Protein AF-A0A2S8WB07-F1 (afdb_monomer)

Sequence (113 aa):
MSRTAFGQELARRLYSTEHALDQALSEAAQLVASMTTGRVDNRISAVVGQDALENILAAMSTVGAARAAVVAAHHQMKADADRMRIDWRLAGPEAKPEDDRPIRTIARLSAVA

Secondary structure (DSSP, 8-state):
--HHHHHHHHHHHHHHHHHHHHHHHHHHHHHHHHHHHHHHHTT--TTTTHHHHHHHHHHHHHHHHHHHHHHHHHHHHHHHHHHTT------SS---TTTTS------------

Structure (mmCIF, N/CA/C/O backbone):
data_AF-A0A2S8WB07-F1
#
_entry.id   AF-A0A2S8WB07-F1
#
loop_
_atom_site.group_PDB
_atom_site.id
_atom_site.type_symbol
_atom_site.label_atom_id
_atom_site.label_alt_id
_atom_site.label_comp_id
_atom_site.label_asym_id
_atom_site.label_entity_id
_atom_site.label_seq_id
_atom_site.pdbx_PDB_ins_code
_atom_site.Cartn_x
_atom_site.Cartn_y
_atom_site.Cartn_z
_atom_site.occupancy
_atom_site.B_iso_or_equiv
_atom_site.auth_seq_id
_atom_site.auth_comp_id
_atom_site.auth_asym_id
_atom_site.auth_atom_id
_atom_site.pdbx_PDB_model_num
ATOM 1 N N . MET A 1 1 ? 3.816 -10.174 -31.469 1.00 77.31 1 MET A N 1
ATOM 2 C CA . MET A 1 1 ? 3.973 -9.004 -30.573 1.00 77.31 1 MET A CA 1
ATOM 3 C C . MET A 1 1 ? 5.384 -8.453 -30.741 1.00 77.31 1 MET A C 1
ATOM 5 O O . MET A 1 1 ? 6.315 -9.248 -30.738 1.00 77.31 1 MET A O 1
ATOM 9 N N . SER A 1 2 ? 5.551 -7.144 -30.962 1.00 92.31 2 SER A N 1
ATOM 10 C CA . SER A 1 2 ? 6.877 -6.512 -31.090 1.00 92.31 2 SER A CA 1
ATOM 11 C C . SER A 1 2 ? 7.493 -6.222 -29.715 1.00 92.31 2 SER A C 1
ATOM 13 O O . SER A 1 2 ? 6.778 -6.185 -28.715 1.00 92.31 2 SER A O 1
ATOM 15 N N . ARG A 1 3 ? 8.812 -5.979 -29.656 1.00 90.44 3 ARG A N 1
ATOM 16 C CA . ARG A 1 3 ? 9.503 -5.575 -28.411 1.00 90.44 3 ARG A CA 1
ATOM 17 C C . ARG A 1 3 ? 8.887 -4.308 -27.810 1.00 90.44 3 ARG A C 1
ATOM 19 O O . ARG A 1 3 ? 8.650 -4.259 -26.612 1.00 90.44 3 ARG A O 1
ATOM 26 N N . THR A 1 4 ? 8.568 -3.332 -28.658 1.00 87.69 4 THR A N 1
ATOM 27 C CA . THR A 1 4 ? 7.850 -2.106 -28.284 1.00 87.69 4 THR A CA 1
ATOM 28 C C . THR A 1 4 ? 6.465 -2.398 -27.713 1.00 87.69 4 THR A C 1
ATOM 30 O O . THR A 1 4 ? 6.147 -1.920 -26.632 1.00 87.69 4 THR A O 1
ATOM 33 N N . ALA A 1 5 ? 5.664 -3.234 -28.382 1.00 88.94 5 ALA A N 1
ATOM 34 C CA . ALA A 1 5 ? 4.333 -3.589 -27.887 1.00 88.94 5 ALA A CA 1
ATOM 35 C C . ALA A 1 5 ? 4.397 -4.319 -26.533 1.00 88.94 5 ALA A C 1
ATOM 37 O O . ALA A 1 5 ? 3.560 -4.091 -25.666 1.00 88.94 5 ALA A O 1
ATOM 38 N N . PHE A 1 6 ? 5.415 -5.161 -26.330 1.00 89.69 6 PHE A N 1
ATOM 39 C CA . PHE A 1 6 ? 5.660 -5.817 -25.047 1.00 89.69 6 PHE A CA 1
ATOM 40 C C . PHE A 1 6 ? 6.032 -4.815 -23.942 1.00 89.69 6 PHE A C 1
ATOM 42 O O . PHE A 1 6 ? 5.471 -4.883 -22.851 1.00 89.69 6 PHE A O 1
ATOM 49 N N . GLY A 1 7 ? 6.927 -3.861 -24.226 1.00 90.12 7 GLY A N 1
ATOM 50 C CA . GLY A 1 7 ? 7.310 -2.810 -23.276 1.00 90.12 7 GLY A CA 1
ATOM 51 C C . GLY A 1 7 ? 6.134 -1.928 -22.852 1.00 90.12 7 GLY A C 1
ATOM 52 O O . GLY A 1 7 ? 5.936 -1.698 -21.663 1.00 90.12 7 GLY A O 1
ATOM 53 N N . GLN A 1 8 ? 5.303 -1.508 -23.808 1.00 89.12 8 GLN A N 1
ATOM 54 C CA . GLN A 1 8 ? 4.105 -0.705 -23.542 1.00 89.12 8 GLN A CA 1
ATOM 55 C C . GLN A 1 8 ? 3.068 -1.466 -22.698 1.00 89.12 8 GLN A C 1
ATOM 57 O O . GLN A 1 8 ? 2.509 -0.906 -21.755 1.00 89.12 8 GLN A O 1
ATOM 62 N N . GLU A 1 9 ? 2.837 -2.753 -22.980 1.00 90.94 9 GLU A N 1
ATOM 63 C CA . GLU A 1 9 ? 1.927 -3.576 -22.173 1.00 90.94 9 GLU A CA 1
ATOM 64 C C . GLU A 1 9 ? 2.448 -3.774 -20.742 1.00 90.94 9 GLU A C 1
ATOM 66 O O . GLU A 1 9 ? 1.670 -3.702 -19.788 1.00 90.94 9 GLU A O 1
ATOM 71 N N . LEU A 1 10 ? 3.758 -3.973 -20.562 1.00 91.75 10 LEU A N 1
ATOM 72 C CA . LEU A 1 10 ? 4.362 -4.039 -19.230 1.00 91.75 10 LEU A CA 1
ATOM 73 C C . LEU A 1 10 ? 4.224 -2.717 -18.468 1.00 91.75 10 LEU A C 1
ATOM 75 O O . LEU A 1 10 ? 3.825 -2.742 -17.305 1.00 91.75 10 LEU A O 1
ATOM 79 N N . ALA A 1 11 ? 4.491 -1.579 -19.114 1.00 90.44 11 ALA A N 1
ATOM 80 C CA . ALA A 1 11 ? 4.327 -0.260 -18.504 1.00 90.44 11 ALA A CA 1
ATOM 81 C C . ALA A 1 11 ? 2.876 -0.025 -18.046 1.00 90.44 11 ALA A C 1
ATOM 83 O O . ALA A 1 11 ? 2.634 0.415 -16.921 1.00 90.44 11 ALA A O 1
ATOM 84 N N . ARG A 1 12 ? 1.897 -0.403 -18.879 1.00 90.81 12 ARG A N 1
ATOM 85 C CA . ARG A 1 12 ? 0.467 -0.324 -18.547 1.00 90.81 12 ARG A CA 1
ATOM 86 C C . ARG A 1 12 ? 0.105 -1.210 -17.353 1.00 90.81 12 ARG A C 1
ATOM 88 O O . ARG A 1 12 ? -0.624 -0.776 -16.462 1.00 90.81 12 ARG A O 1
ATOM 95 N N . ARG A 1 13 ? 0.602 -2.450 -17.322 1.00 93.69 13 ARG A N 1
ATOM 96 C CA . ARG A 1 13 ? 0.380 -3.376 -16.199 1.00 93.69 13 ARG A CA 1
ATOM 97 C C . ARG A 1 13 ? 0.972 -2.847 -14.905 1.00 93.69 13 ARG A C 1
ATOM 99 O O . ARG A 1 13 ? 0.326 -2.945 -13.870 1.00 93.69 13 ARG A O 1
ATOM 106 N N . LEU A 1 14 ? 2.167 -2.276 -14.967 1.00 93.00 14 LEU A N 1
ATOM 107 C CA . LEU A 1 14 ? 2.830 -1.745 -13.791 1.00 93.00 14 LEU A CA 1
ATOM 108 C C . LEU A 1 14 ? 2.067 -0.563 -13.194 1.00 93.00 14 LEU A C 1
ATOM 110 O O . LEU A 1 14 ? 1.789 -0.566 -12.000 1.00 93.00 14 LEU A O 1
ATOM 114 N N . TYR A 1 15 ? 1.633 0.372 -14.037 1.00 90.00 15 TYR A N 1
ATOM 115 C CA . TYR A 1 15 ? 0.774 1.475 -13.613 1.00 90.00 15 TYR A CA 1
ATOM 116 C C . TYR A 1 15 ? -0.548 0.989 -13.011 1.00 90.00 15 TYR A C 1
ATOM 118 O O . TYR A 1 15 ? -0.973 1.474 -11.969 1.00 90.00 15 TYR A O 1
ATOM 126 N N . SER A 1 16 ? -1.184 -0.014 -13.625 1.00 93.94 16 SER A N 1
ATOM 127 C CA . SER A 1 16 ? -2.402 -0.615 -13.070 1.00 93.94 16 SER A CA 1
ATOM 128 C C . SER A 1 16 ? -2.166 -1.227 -11.686 1.00 93.94 16 SER A C 1
ATOM 130 O O . SER A 1 16 ? -3.055 -1.156 -10.842 1.00 93.94 16 SER A O 1
ATOM 132 N N . THR A 1 17 ? -0.995 -1.823 -11.448 1.00 96.56 17 THR A N 1
ATOM 133 C CA . THR A 1 17 ? -0.615 -2.365 -10.137 1.00 96.56 17 THR A CA 1
ATOM 134 C C . THR A 1 17 ? -0.384 -1.251 -9.117 1.00 96.56 17 THR A C 1
ATOM 136 O O . THR A 1 17 ? -0.902 -1.341 -8.008 1.00 96.56 17 THR A O 1
ATOM 139 N N . GLU A 1 18 ? 0.347 -0.190 -9.482 1.00 95.25 18 GLU A N 1
ATOM 140 C CA . GLU A 1 18 ? 0.538 0.999 -8.633 1.00 95.25 18 GLU A CA 1
ATOM 141 C C . GLU A 1 18 ? -0.817 1.598 -8.227 1.00 95.25 18 GLU A C 1
ATOM 143 O O . GLU A 1 18 ? -1.075 1.811 -7.042 1.00 95.25 18 GLU A O 1
ATOM 148 N N . HIS A 1 19 ? -1.714 1.774 -9.201 1.00 95.56 19 HIS A N 1
ATOM 149 C CA . HIS A 1 19 ? -3.051 2.313 -8.981 1.00 95.56 19 HIS A CA 1
ATOM 150 C C . HIS A 1 19 ? -3.903 1.429 -8.061 1.00 95.56 19 HIS A C 1
ATOM 152 O O . HIS A 1 19 ? -4.556 1.940 -7.155 1.00 95.56 19 HIS A O 1
ATOM 158 N N . ALA A 1 20 ? -3.872 0.106 -8.243 1.00 97.88 20 ALA A N 1
ATOM 159 C CA . ALA A 1 20 ? -4.615 -0.819 -7.389 1.00 97.88 20 ALA A CA 1
ATOM 160 C C . ALA A 1 20 ? -4.136 -0.778 -5.925 1.00 97.88 20 ALA A C 1
ATOM 162 O O . ALA A 1 20 ? -4.946 -0.882 -5.004 1.00 97.88 20 ALA A O 1
ATOM 163 N N . LEU A 1 21 ? -2.831 -0.592 -5.695 1.00 98.19 21 LEU A N 1
ATOM 164 C CA . LEU A 1 21 ? -2.277 -0.435 -4.347 1.00 98.19 21 LEU A CA 1
ATOM 165 C C . LEU A 1 21 ? -2.695 0.898 -3.711 1.00 98.19 21 LEU A C 1
ATOM 167 O O . LEU A 1 21 ? -3.020 0.927 -2.524 1.00 98.19 21 LEU A O 1
ATOM 171 N N . ASP A 1 22 ? -2.749 1.978 -4.495 1.00 97.75 22 ASP A N 1
ATOM 172 C CA . ASP A 1 22 ? -3.268 3.275 -4.038 1.00 97.75 22 ASP A CA 1
ATOM 173 C C . ASP A 1 22 ? -4.758 3.213 -3.683 1.00 97.75 22 ASP A C 1
ATOM 175 O O . ASP A 1 22 ? -5.171 3.716 -2.635 1.00 97.75 22 ASP A O 1
ATOM 179 N N . GLN A 1 23 ? -5.562 2.531 -4.501 1.00 98.38 23 GLN A N 1
ATOM 180 C CA . GLN A 1 23 ? -6.971 2.277 -4.199 1.00 98.38 23 GLN A CA 1
ATOM 181 C C . GLN A 1 23 ? -7.130 1.465 -2.906 1.00 98.38 23 GLN A C 1
ATOM 183 O O . GLN A 1 23 ? -7.922 1.841 -2.046 1.00 98.38 23 GLN A O 1
ATOM 188 N N . ALA A 1 24 ? -6.336 0.407 -2.717 1.00 98.50 24 ALA A N 1
ATOM 189 C CA . ALA A 1 24 ? -6.374 -0.400 -1.497 1.00 98.50 24 ALA A CA 1
ATOM 190 C C . ALA A 1 24 ? -6.028 0.415 -0.236 1.00 98.50 24 ALA A C 1
ATOM 192 O O . ALA A 1 24 ? -6.685 0.261 0.795 1.00 98.50 24 ALA A O 1
ATOM 193 N N . LEU A 1 25 ? -5.034 1.310 -0.312 1.00 98.50 25 LEU A N 1
ATOM 194 C CA . LEU A 1 25 ? -4.706 2.227 0.786 1.00 98.50 25 LEU A CA 1
ATOM 195 C C . LEU A 1 25 ? -5.845 3.207 1.078 1.00 98.50 25 LEU A C 1
ATOM 197 O O . LEU A 1 25 ? -6.129 3.468 2.247 1.00 98.50 25 LEU A O 1
ATOM 201 N N . SER A 1 26 ? -6.497 3.733 0.037 1.00 98.69 26 SER A N 1
ATOM 202 C CA . SER A 1 26 ? -7.634 4.646 0.184 1.00 98.69 26 SER A CA 1
ATOM 203 C C . SER A 1 26 ? -8.799 3.982 0.922 1.00 98.69 26 SER A C 1
ATOM 205 O O . SER A 1 26 ? -9.275 4.519 1.922 1.00 98.69 26 SER A O 1
ATOM 207 N N . GLU A 1 27 ? -9.204 2.786 0.494 1.00 98.69 27 GLU A N 1
ATOM 208 C CA . GLU A 1 27 ? -10.295 2.030 1.122 1.00 98.69 27 GLU A CA 1
ATOM 209 C C . GLU A 1 27 ? -9.972 1.660 2.577 1.00 98.69 27 GLU A C 1
ATOM 211 O O . GLU A 1 27 ? -10.793 1.843 3.478 1.00 98.69 27 GLU A O 1
ATOM 216 N N . ALA A 1 28 ? -8.743 1.210 2.849 1.00 98.50 28 ALA A N 1
ATOM 217 C CA . ALA A 1 28 ? -8.319 0.894 4.211 1.00 98.50 28 ALA A CA 1
ATOM 218 C C . ALA A 1 28 ? -8.317 2.135 5.125 1.00 98.50 28 ALA A C 1
ATOM 220 O O . ALA A 1 28 ? -8.736 2.054 6.282 1.00 98.50 28 ALA A O 1
ATOM 221 N N . ALA A 1 29 ? -7.912 3.300 4.611 1.00 98.56 29 ALA A N 1
ATOM 222 C CA . ALA A 1 29 ? -7.973 4.555 5.356 1.00 98.56 29 ALA A CA 1
ATOM 223 C C . ALA A 1 29 ? -9.422 4.971 5.671 1.00 98.56 29 ALA A C 1
ATOM 225 O O . ALA A 1 29 ? -9.710 5.388 6.796 1.00 98.56 29 ALA A O 1
ATOM 226 N N . GLN A 1 30 ? -10.347 4.814 4.718 1.00 98.69 30 GLN A N 1
ATOM 227 C CA . GLN A 1 30 ? -11.775 5.082 4.929 1.00 98.69 30 GLN A CA 1
ATOM 228 C C . GLN A 1 30 ? -12.388 4.145 5.979 1.00 98.69 30 GLN A C 1
ATOM 230 O O . GLN A 1 30 ? -13.199 4.581 6.803 1.00 98.69 30 GLN A O 1
ATOM 235 N N . LEU A 1 31 ? -11.969 2.877 6.004 1.00 98.38 31 LEU A N 1
ATOM 236 C CA . LEU A 1 31 ? -12.374 1.920 7.031 1.00 98.38 31 LEU A CA 1
ATOM 237 C C . LEU A 1 31 ? -11.895 2.352 8.426 1.00 98.38 31 LEU A C 1
ATOM 239 O O . LEU A 1 31 ? -12.698 2.400 9.358 1.00 98.38 31 LEU A O 1
ATOM 243 N N . VAL A 1 32 ? -10.619 2.726 8.570 1.00 98.50 32 VAL A N 1
ATOM 244 C CA . VAL A 1 32 ? -10.055 3.227 9.839 1.00 98.50 32 VAL A CA 1
ATOM 245 C C . VAL A 1 32 ? -10.784 4.484 10.319 1.00 98.50 32 VAL A C 1
ATOM 247 O O . VAL A 1 32 ? -11.132 4.590 11.501 1.00 98.50 32 VAL A O 1
ATOM 250 N N . ALA A 1 33 ? -11.054 5.424 9.411 1.00 98.38 33 ALA A N 1
ATOM 251 C CA . ALA A 1 33 ? -11.818 6.627 9.724 1.00 98.38 33 ALA A CA 1
ATOM 252 C C . ALA A 1 33 ? -13.226 6.264 10.218 1.00 98.38 33 ALA A C 1
ATOM 254 O O . ALA A 1 33 ? -13.645 6.712 11.280 1.00 98.38 33 ALA A O 1
ATOM 255 N N . SER A 1 34 ? -13.919 5.365 9.516 1.00 98.06 34 SER A N 1
ATOM 256 C CA . SER A 1 34 ? -15.267 4.918 9.886 1.00 98.06 34 SER A CA 1
ATOM 257 C C . SER A 1 34 ? -15.300 4.230 11.257 1.00 98.06 34 SER A C 1
ATOM 259 O O . SER A 1 34 ? -16.192 4.501 12.060 1.00 98.06 34 SER A O 1
ATOM 261 N N . MET A 1 35 ? -14.307 3.388 11.573 1.00 97.69 35 MET A N 1
ATOM 262 C CA . MET A 1 35 ? -14.182 2.751 12.892 1.00 97.69 35 MET A CA 1
ATOM 263 C C . MET A 1 35 ? -13.976 3.774 14.012 1.00 97.69 35 MET A C 1
ATOM 265 O O . MET A 1 35 ? -14.586 3.668 15.075 1.00 97.69 35 MET A O 1
ATOM 269 N N . THR A 1 36 ? -13.0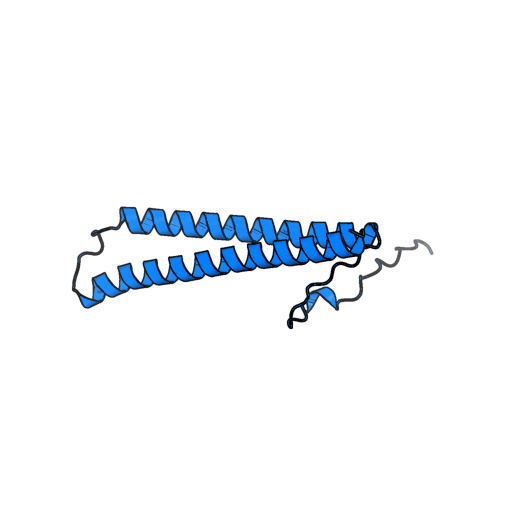98 4.754 13.799 1.00 97.50 36 THR A N 1
ATOM 270 C CA . THR A 1 36 ? -12.711 5.719 14.840 1.00 97.50 36 THR A CA 1
ATOM 271 C C . THR A 1 36 ? -13.764 6.808 15.036 1.00 97.50 36 THR A C 1
ATOM 273 O O . THR A 1 36 ? -14.162 7.059 16.173 1.00 97.50 36 THR A O 1
ATOM 276 N N . THR A 1 37 ? -14.299 7.37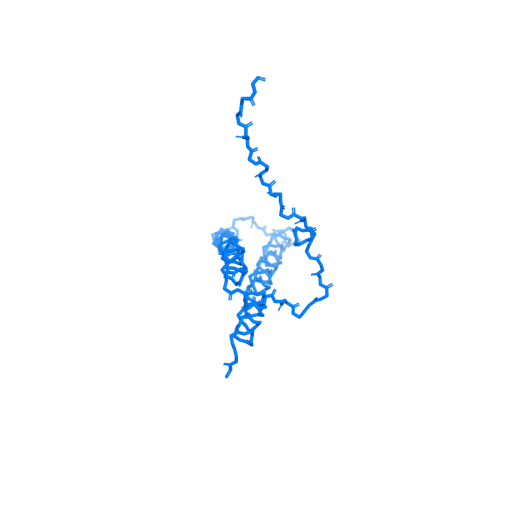9 13.956 1.00 97.88 37 THR A N 1
ATOM 277 C CA . THR A 1 37 ? -15.419 8.330 14.002 1.00 97.88 37 THR A CA 1
ATOM 278 C C . THR A 1 37 ? -16.685 7.668 14.539 1.00 97.88 37 THR A C 1
ATOM 280 O O . THR A 1 37 ? -17.319 8.212 15.439 1.00 97.88 37 THR A O 1
ATOM 283 N N . GLY A 1 38 ? -16.997 6.440 14.109 1.00 97.69 38 GLY A N 1
ATOM 284 C CA . GLY A 1 38 ? -18.146 5.693 14.624 1.00 97.69 38 GLY A CA 1
ATOM 285 C C . GLY A 1 38 ? -18.100 5.484 16.141 1.00 97.69 38 GLY A C 1
ATOM 286 O O . GLY A 1 38 ? -19.145 5.540 16.794 1.00 97.69 38 GLY A O 1
ATOM 287 N N . ARG A 1 39 ? -16.905 5.313 16.731 1.00 97.44 39 ARG A N 1
ATOM 288 C CA . ARG A 1 39 ? -16.747 5.249 18.194 1.00 97.44 39 ARG A CA 1
ATOM 289 C C . ARG A 1 39 ? -17.103 6.570 18.868 1.00 97.44 39 ARG A C 1
ATOM 291 O O . ARG A 1 39 ? -17.842 6.559 19.852 1.00 97.44 39 ARG A O 1
ATOM 298 N N . VAL A 1 40 ? -16.590 7.682 18.342 1.00 97.81 40 VAL A N 1
ATOM 299 C CA . VAL A 1 40 ? -16.846 9.030 18.873 1.00 97.81 40 VAL A CA 1
ATOM 300 C C . VAL A 1 40 ? -18.339 9.347 18.815 1.00 97.81 40 VAL A C 1
ATOM 302 O O . VAL A 1 40 ? -18.938 9.661 19.844 1.00 97.81 40 VAL A O 1
ATOM 305 N N . ASP A 1 41 ? -18.947 9.178 17.643 1.00 98.31 41 ASP A N 1
ATOM 306 C CA . ASP A 1 41 ? -20.337 9.563 17.387 1.00 98.31 41 ASP A CA 1
ATOM 307 C C . ASP A 1 41 ? -21.329 8.765 18.240 1.00 98.31 41 ASP A C 1
ATOM 309 O O . ASP A 1 41 ? -22.336 9.300 18.706 1.00 98.31 41 ASP A O 1
ATOM 313 N N . ASN A 1 42 ? -21.021 7.494 18.507 1.00 98.12 42 ASN A N 1
ATOM 314 C CA . ASN A 1 42 ? -21.898 6.591 19.253 1.00 98.12 42 ASN A CA 1
ATOM 315 C C . ASN A 1 42 ? -21.483 6.404 20.720 1.00 98.12 42 ASN A C 1
ATOM 317 O O . ASN A 1 42 ? -22.055 5.561 21.410 1.00 98.12 42 ASN A O 1
ATOM 321 N N . ARG A 1 43 ? -20.498 7.170 21.215 1.00 97.75 43 ARG A N 1
ATOM 322 C CA . ARG A 1 43 ? -19.957 7.051 22.586 1.00 97.75 43 ARG A CA 1
ATOM 323 C C . ARG A 1 43 ? -19.523 5.618 22.934 1.00 97.75 43 ARG A C 1
ATOM 325 O O . ARG A 1 43 ? -19.695 5.160 24.065 1.00 97.75 43 ARG A O 1
ATOM 332 N N . ILE A 1 44 ? -18.966 4.903 21.958 1.00 97.75 44 ILE A N 1
ATOM 333 C CA . ILE A 1 44 ? -18.449 3.542 22.133 1.00 97.75 44 ILE A CA 1
ATOM 334 C C . ILE A 1 44 ? -17.023 3.626 22.687 1.00 97.75 44 ILE A C 1
ATOM 336 O O . ILE A 1 44 ? -16.225 4.465 22.271 1.00 97.75 44 ILE A O 1
ATOM 340 N N . SER A 1 45 ? -16.691 2.731 23.622 1.00 96.69 45 SER A N 1
ATOM 341 C CA . SER A 1 45 ? -15.342 2.631 24.189 1.00 96.69 45 SER A CA 1
ATOM 342 C C . SER A 1 45 ? -14.276 2.427 23.105 1.00 96.69 45 SER A C 1
ATOM 344 O O . SER A 1 45 ? -14.449 1.628 22.184 1.00 96.69 45 SER A O 1
ATOM 346 N N . ALA A 1 46 ? -13.128 3.091 23.268 1.00 93.88 46 ALA A N 1
ATOM 347 C CA . ALA A 1 46 ? -11.985 2.975 22.363 1.00 93.88 46 ALA A CA 1
ATOM 348 C C . ALA A 1 46 ? -11.410 1.549 22.272 1.00 93.88 46 ALA A C 1
ATOM 350 O O . ALA A 1 46 ? -10.794 1.205 21.270 1.00 93.88 46 ALA A O 1
ATOM 351 N N . VAL A 1 47 ? -11.641 0.709 23.284 1.00 95.88 47 VAL A N 1
ATOM 352 C CA . VAL A 1 47 ? -11.161 -0.683 23.308 1.00 95.88 47 VAL A CA 1
ATOM 353 C C . VAL A 1 47 ? -11.959 -1.577 22.345 1.00 95.88 47 VAL A C 1
ATOM 355 O O . VAL A 1 47 ? -11.467 -2.610 21.895 1.00 95.88 47 VAL A O 1
ATOM 358 N N . VAL A 1 48 ? -13.187 -1.189 21.977 1.00 95.69 48 VAL A N 1
ATOM 359 C CA . VAL A 1 48 ? -14.052 -2.007 21.112 1.00 95.69 48 VAL A CA 1
ATOM 360 C C . VAL A 1 48 ? -13.467 -2.099 19.704 1.00 95.69 48 VAL A C 1
ATOM 362 O O . VAL A 1 48 ? -13.451 -1.121 18.957 1.00 95.69 48 VAL A O 1
ATOM 365 N N . GLY A 1 49 ? -13.010 -3.295 19.324 1.00 96.00 49 GLY A N 1
ATOM 366 C CA . GLY A 1 49 ? -12.387 -3.556 18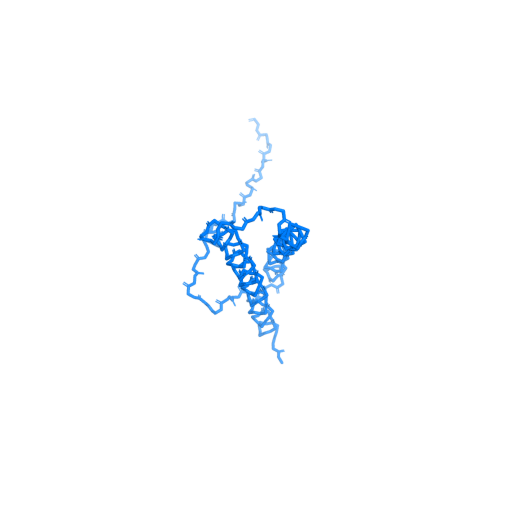.024 1.00 96.00 49 GLY A CA 1
ATOM 367 C C . GLY A 1 49 ? -10.960 -3.017 17.900 1.00 96.00 49 GLY A C 1
ATOM 368 O O . GLY A 1 49 ? -10.509 -2.782 16.782 1.00 96.00 49 GLY A O 1
ATOM 369 N N . GLN A 1 50 ? -10.268 -2.765 19.018 1.00 97.62 50 GLN A N 1
ATOM 370 C CA . GLN A 1 50 ? -8.889 -2.270 19.013 1.00 97.62 50 GLN A CA 1
ATOM 371 C C . GLN A 1 50 ? -7.935 -3.224 18.277 1.00 97.62 50 GLN A C 1
ATOM 373 O O . GLN A 1 50 ? -7.253 -2.787 17.357 1.00 97.62 50 GLN A O 1
ATOM 378 N N . ASP A 1 51 ? -7.983 -4.525 18.565 1.00 98.25 51 ASP A N 1
ATOM 379 C CA . ASP A 1 51 ? -7.137 -5.517 17.884 1.00 98.25 51 ASP A CA 1
ATOM 380 C C . ASP A 1 51 ? -7.411 -5.574 16.370 1.00 98.25 51 ASP A C 1
ATOM 382 O O . ASP A 1 51 ? -6.508 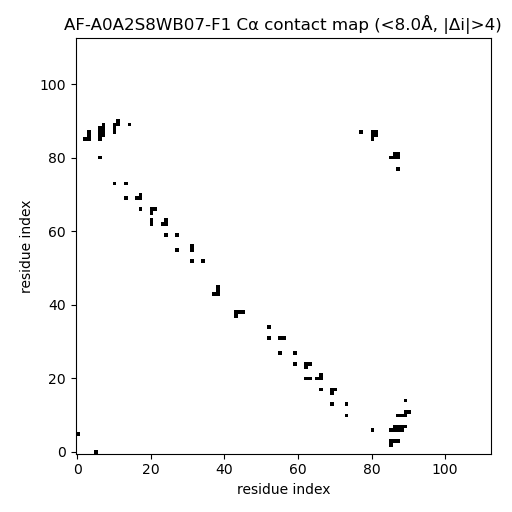-5.752 15.555 1.00 98.25 51 ASP A O 1
ATOM 386 N N . ALA A 1 52 ? -8.671 -5.395 15.956 1.00 98.00 52 ALA A N 1
ATOM 387 C CA . ALA A 1 52 ? -9.026 -5.328 14.539 1.00 98.00 52 ALA A CA 1
ATOM 388 C C . ALA A 1 52 ? -8.443 -4.068 13.877 1.00 98.00 52 ALA A C 1
ATOM 390 O O . ALA A 1 52 ? -7.882 -4.155 12.786 1.00 98.00 52 ALA A O 1
ATOM 391 N N . LEU A 1 53 ? -8.527 -2.916 14.554 1.00 98.25 53 LEU A N 1
ATOM 392 C CA . LEU A 1 53 ? -7.923 -1.664 14.098 1.00 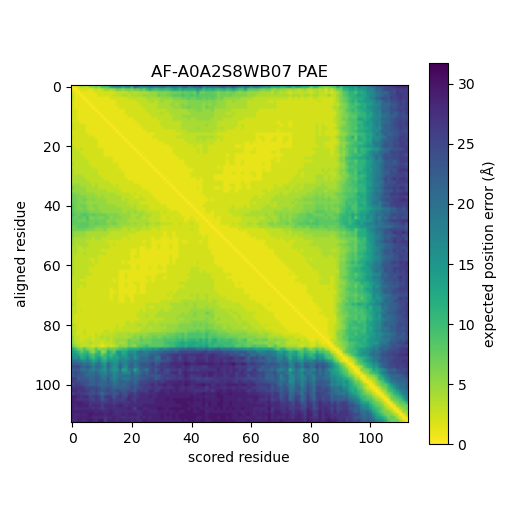98.25 53 LEU A CA 1
ATOM 393 C C . LEU A 1 53 ? -6.400 -1.805 13.945 1.00 98.25 53 LEU A C 1
ATOM 395 O O . LEU A 1 53 ? -5.851 -1.387 12.928 1.00 98.25 53 LEU A O 1
ATOM 399 N N . GLU A 1 54 ? -5.725 -2.436 14.906 1.00 98.44 54 GLU A N 1
ATOM 400 C CA . GLU A 1 54 ? -4.281 -2.700 14.845 1.00 98.44 54 GLU A CA 1
ATOM 401 C C . GLU A 1 54 ? -3.905 -3.578 13.646 1.00 98.44 54 GLU A C 1
ATOM 403 O O . GLU A 1 54 ? -2.98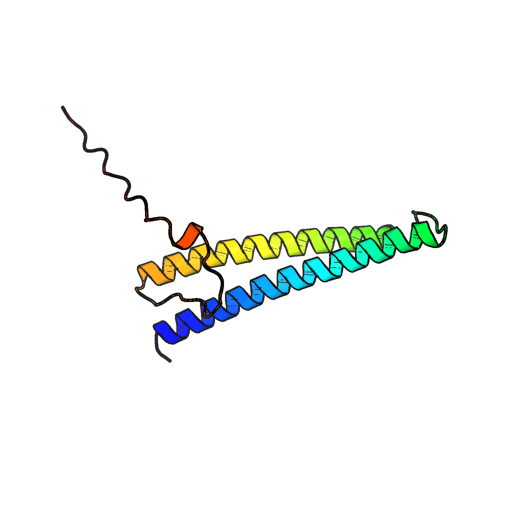0 -3.243 12.903 1.00 98.44 54 GLU A O 1
ATOM 408 N N . ASN A 1 55 ? -4.665 -4.647 13.390 1.00 98.62 55 ASN A N 1
ATOM 409 C CA . ASN A 1 55 ? -4.452 -5.505 12.223 1.00 98.62 55 ASN A CA 1
ATOM 410 C C . ASN A 1 55 ? -4.647 -4.752 10.896 1.00 98.62 55 ASN A C 1
ATOM 412 O O . ASN A 1 55 ? -3.875 -4.951 9.957 1.00 98.62 55 ASN A O 1
ATOM 416 N N . ILE A 1 56 ? -5.639 -3.859 10.810 1.00 98.44 56 ILE A N 1
ATOM 417 C CA . ILE A 1 56 ? -5.871 -3.036 9.613 1.00 98.44 56 ILE A CA 1
ATOM 418 C C . ILE A 1 56 ? -4.705 -2.065 9.393 1.00 98.44 56 ILE A C 1
ATOM 420 O O . ILE A 1 56 ? -4.198 -1.961 8.277 1.00 98.44 56 ILE A O 1
ATOM 424 N N . LEU A 1 57 ? -4.228 -1.397 10.445 1.00 98.56 57 LEU A N 1
ATOM 425 C CA . LEU A 1 57 ? -3.083 -0.486 10.357 1.00 98.56 57 LEU A CA 1
ATOM 426 C C . LEU A 1 57 ? -1.795 -1.222 9.943 1.00 98.56 57 LEU A C 1
ATOM 428 O O . LEU A 1 57 ? -1.037 -0.725 9.106 1.00 98.56 57 LEU A O 1
ATOM 432 N N . ALA A 1 58 ? -1.569 -2.432 10.460 1.00 98.69 58 ALA A N 1
ATOM 433 C CA . ALA A 1 58 ? -0.455 -3.284 10.043 1.00 98.69 58 ALA A CA 1
ATOM 434 C C . ALA A 1 58 ? -0.572 -3.713 8.565 1.00 98.69 58 ALA A C 1
ATOM 436 O O . ALA A 1 58 ? 0.418 -3.698 7.822 1.00 98.69 58 ALA A O 1
ATOM 437 N N . ALA A 1 59 ? -1.784 -4.031 8.100 1.00 98.62 59 ALA A N 1
ATOM 438 C CA . ALA A 1 59 ? -2.040 -4.326 6.693 1.00 98.62 59 ALA A CA 1
ATOM 439 C C . ALA A 1 59 ? -1.759 -3.104 5.801 1.00 98.62 59 ALA A C 1
ATOM 441 O O . ALA A 1 59 ? -1.066 -3.237 4.793 1.00 98.62 59 ALA A O 1
ATOM 442 N N . MET A 1 60 ? -2.197 -1.902 6.196 1.00 98.56 60 MET A N 1
ATOM 443 C CA . MET A 1 60 ? -1.899 -0.655 5.475 1.00 98.56 60 MET A CA 1
ATOM 444 C C . MET A 1 60 ? -0.393 -0.409 5.346 1.00 98.56 60 MET A C 1
ATOM 446 O O . MET A 1 60 ? 0.080 -0.058 4.266 1.00 98.56 60 MET A O 1
ATOM 450 N N . SER A 1 61 ? 0.375 -0.639 6.416 1.00 98.62 61 SER A N 1
ATOM 451 C CA . SER A 1 61 ? 1.840 -0.543 6.374 1.00 98.62 61 SER A CA 1
ATOM 452 C C . SER A 1 61 ? 2.442 -1.498 5.336 1.00 98.62 61 SER A C 1
ATOM 454 O O . SER A 1 61 ? 3.281 -1.097 4.527 1.00 98.62 61 SER A O 1
ATOM 456 N N . THR A 1 62 ? 1.944 -2.736 5.292 1.00 98.62 62 THR A N 1
ATOM 457 C CA . THR A 1 62 ? 2.372 -3.749 4.318 1.00 98.62 62 THR A CA 1
ATOM 458 C C . THR A 1 62 ? 2.051 -3.334 2.879 1.00 98.62 62 THR A C 1
ATOM 460 O O . THR A 1 62 ? 2.913 -3.431 2.005 1.00 98.62 62 THR A O 1
ATOM 463 N N . VAL A 1 63 ? 0.845 -2.818 2.620 1.00 98.44 63 VAL A N 1
ATOM 464 C CA . VAL A 1 63 ? 0.454 -2.315 1.290 1.00 98.44 63 VAL A CA 1
ATOM 465 C C . VAL A 1 63 ? 1.313 -1.112 0.887 1.00 98.44 63 VAL A C 1
ATOM 467 O O . VAL A 1 63 ? 1.775 -1.042 -0.251 1.00 98.44 63 VAL A O 1
ATOM 470 N N . GLY A 1 64 ? 1.603 -0.202 1.822 1.00 98.25 64 GLY A N 1
ATOM 471 C CA . GLY A 1 64 ? 2.505 0.929 1.594 1.00 98.25 64 GLY A CA 1
ATOM 472 C C . GLY A 1 64 ? 3.918 0.488 1.196 1.00 98.25 64 GLY A C 1
ATOM 473 O O . GLY A 1 64 ? 4.486 1.014 0.237 1.00 98.25 64 GLY A O 1
ATOM 474 N N . ALA A 1 65 ? 4.464 -0.527 1.871 1.00 98.56 65 ALA A N 1
ATOM 475 C CA . ALA A 1 65 ? 5.753 -1.117 1.515 1.00 98.56 65 ALA A CA 1
ATOM 476 C C . ALA A 1 65 ? 5.717 -1.806 0.139 1.00 98.56 65 ALA A C 1
ATOM 478 O O . ALA A 1 65 ? 6.632 -1.621 -0.667 1.00 98.56 65 ALA A O 1
ATOM 479 N N . ALA A 1 66 ? 4.645 -2.546 -0.166 1.00 98.31 66 ALA A N 1
ATOM 480 C CA . ALA A 1 66 ? 4.453 -3.171 -1.473 1.00 98.31 66 ALA A CA 1
ATOM 481 C C . ALA A 1 66 ? 4.419 -2.124 -2.597 1.00 98.31 66 ALA A C 1
ATOM 483 O O . ALA A 1 66 ? 5.097 -2.284 -3.611 1.00 98.31 66 ALA A O 1
ATOM 484 N N . ARG A 1 67 ? 3.710 -1.009 -2.394 1.00 97.25 67 ARG A N 1
ATOM 485 C CA . ARG A 1 67 ? 3.677 0.112 -3.340 1.00 97.25 67 ARG A CA 1
ATOM 486 C C . ARG A 1 67 ? 5.066 0.694 -3.580 1.00 97.25 67 ARG A C 1
ATOM 488 O O . ARG A 1 67 ? 5.453 0.872 -4.732 1.00 97.25 67 ARG A O 1
ATOM 495 N N . ALA A 1 68 ? 5.830 0.954 -2.519 1.00 97.38 68 ALA A N 1
ATOM 496 C CA . ALA A 1 68 ? 7.195 1.464 -2.646 1.00 97.38 68 ALA A CA 1
ATOM 497 C C . ALA A 1 68 ? 8.093 0.511 -3.458 1.00 97.38 68 ALA A C 1
ATOM 499 O O . ALA A 1 68 ? 8.853 0.959 -4.317 1.00 97.38 68 ALA A O 1
ATOM 500 N N . ALA A 1 69 ? 7.965 -0.802 -3.241 1.00 98.12 69 ALA A N 1
ATOM 501 C CA . ALA A 1 69 ? 8.695 -1.811 -4.004 1.00 98.12 69 ALA A CA 1
ATOM 502 C C . ALA A 1 69 ? 8.290 -1.839 -5.491 1.00 98.12 69 ALA A C 1
ATOM 504 O O . ALA A 1 69 ? 9.157 -1.931 -6.360 1.00 98.12 69 ALA A O 1
ATOM 505 N N . VAL A 1 70 ? 6.995 -1.710 -5.802 1.00 96.50 70 VAL A N 1
ATOM 506 C CA . VAL A 1 70 ? 6.493 -1.652 -7.188 1.00 96.50 70 VAL A CA 1
ATOM 507 C C . VAL A 1 70 ? 6.993 -0.397 -7.912 1.00 96.50 70 VAL A C 1
ATOM 509 O O . VAL A 1 70 ? 7.463 -0.501 -9.044 1.00 96.50 70 VAL A O 1
ATOM 512 N N . VAL A 1 71 ? 6.991 0.765 -7.252 1.00 95.19 71 VAL A N 1
ATOM 513 C CA . VAL A 1 71 ? 7.549 2.008 -7.816 1.00 95.19 71 VAL A CA 1
ATOM 514 C C . VAL A 1 71 ? 9.056 1.874 -8.068 1.00 95.19 71 VAL A C 1
ATOM 516 O O . VAL A 1 71 ? 9.559 2.288 -9.111 1.00 95.19 71 VAL A O 1
ATOM 519 N N . ALA A 1 72 ? 9.803 1.237 -7.162 1.00 95.56 72 ALA A N 1
ATOM 520 C CA . ALA A 1 72 ? 11.219 0.955 -7.398 1.00 95.56 72 ALA A CA 1
ATOM 521 C C . ALA A 1 72 ? 11.428 0.047 -8.627 1.00 95.56 72 ALA A C 1
ATOM 523 O O . ALA A 1 72 ? 12.303 0.322 -9.453 1.00 95.56 72 ALA A O 1
ATOM 524 N N . ALA A 1 73 ? 10.592 -0.986 -8.790 1.00 94.19 73 ALA A N 1
ATOM 525 C CA . ALA A 1 73 ? 10.603 -1.844 -9.973 1.00 94.19 73 ALA A CA 1
ATOM 526 C C . ALA A 1 73 ? 10.277 -1.059 -11.256 1.00 94.19 73 ALA A C 1
ATOM 528 O O . ALA A 1 73 ? 10.902 -1.299 -12.287 1.00 94.19 73 ALA A O 1
ATOM 529 N N . HIS A 1 74 ? 9.389 -0.063 -11.197 1.00 92.94 74 HIS A N 1
ATOM 530 C CA . HIS A 1 74 ? 9.113 0.845 -12.317 1.00 92.94 74 HIS A CA 1
ATOM 531 C C . HIS A 1 74 ? 10.358 1.555 -12.809 1.00 92.94 74 HIS A C 1
ATOM 533 O O . HIS A 1 74 ? 10.682 1.478 -13.996 1.00 92.94 74 HIS A O 1
ATOM 539 N N . HIS A 1 75 ? 11.094 2.200 -11.911 1.00 91.25 75 HIS A N 1
ATOM 540 C CA . HIS A 1 75 ? 12.315 2.898 -12.295 1.00 91.25 75 HIS A CA 1
ATOM 541 C C . HIS A 1 75 ? 13.351 1.947 -12.914 1.00 91.25 75 HIS A C 1
ATOM 543 O O . HIS A 1 75 ? 13.996 2.304 -13.901 1.00 91.25 75 HIS A O 1
ATOM 549 N N . GLN A 1 76 ? 13.475 0.724 -12.386 1.00 94.06 76 GLN A N 1
ATOM 550 C CA . GLN A 1 76 ? 14.367 -0.300 -12.940 1.00 94.06 76 GLN A CA 1
ATOM 551 C C . GLN A 1 76 ? 13.933 -0.740 -14.345 1.00 94.06 76 GLN A C 1
ATOM 553 O O . GLN A 1 76 ? 14.748 -0.731 -15.265 1.00 94.06 76 GLN A O 1
ATOM 558 N N . MET A 1 77 ? 12.648 -1.049 -14.536 1.00 91.44 77 MET A N 1
ATOM 559 C CA . MET A 1 77 ? 12.106 -1.489 -15.825 1.00 91.44 77 MET A CA 1
ATOM 560 C C . MET A 1 77 ? 12.199 -0.403 -16.900 1.00 91.44 77 MET A C 1
ATOM 562 O O . MET A 1 77 ? 12.531 -0.710 -18.045 1.00 91.44 77 MET A O 1
ATOM 566 N N . LYS A 1 78 ? 11.971 0.867 -16.539 1.00 90.50 78 LYS A N 1
ATOM 567 C CA . LYS A 1 78 ? 12.190 2.007 -17.440 1.00 90.50 78 LYS A CA 1
ATOM 568 C C . LYS A 1 78 ? 13.656 2.078 -17.884 1.00 90.50 78 LYS A C 1
ATOM 5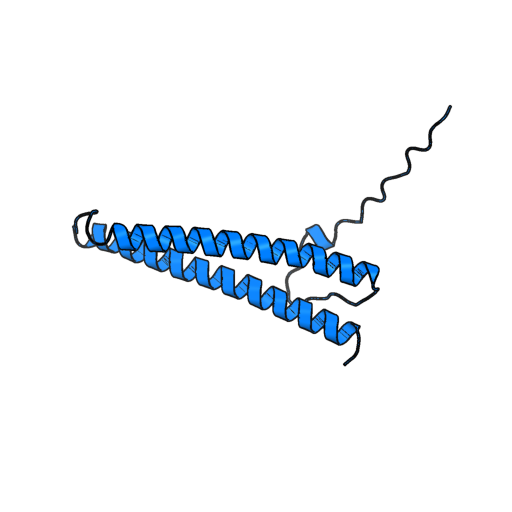70 O O . LYS A 1 78 ? 13.929 2.144 -19.079 1.00 90.50 78 LYS A O 1
ATOM 575 N N . ALA A 1 79 ? 14.597 1.978 -16.941 1.00 91.19 79 ALA A N 1
ATOM 576 C CA . ALA A 1 79 ? 16.026 1.991 -17.252 1.00 91.19 79 ALA A CA 1
ATOM 577 C C . ALA A 1 79 ? 16.450 0.808 -18.146 1.00 91.19 79 ALA A C 1
ATOM 579 O O . ALA A 1 79 ? 17.295 0.967 -19.029 1.00 91.19 79 ALA A O 1
ATOM 580 N N . ASP A 1 80 ? 15.869 -0.377 -17.947 1.00 92.81 80 ASP A N 1
ATOM 581 C CA . ASP A 1 80 ? 16.109 -1.538 -18.808 1.00 92.81 80 ASP A CA 1
ATOM 582 C C . ASP A 1 80 ? 15.543 -1.338 -20.216 1.00 92.81 80 ASP A C 1
ATOM 584 O O . ASP A 1 80 ? 16.224 -1.634 -21.202 1.00 92.81 80 ASP A O 1
ATOM 588 N N . ALA A 1 81 ? 14.338 -0.776 -20.333 1.00 90.06 81 ALA A N 1
ATOM 589 C CA . ALA A 1 81 ? 13.742 -0.446 -21.621 1.00 90.06 81 ALA A CA 1
ATOM 590 C C . ALA A 1 81 ? 14.610 0.552 -22.408 1.00 90.06 81 ALA A C 1
ATOM 592 O O . ALA A 1 81 ? 14.877 0.313 -23.589 1.00 90.06 81 ALA A O 1
ATOM 593 N N . ASP A 1 82 ? 15.150 1.580 -21.744 1.00 90.06 82 ASP A N 1
ATOM 594 C CA . ASP A 1 82 ? 16.072 2.550 -22.346 1.00 90.06 82 ASP A CA 1
ATOM 595 C C . ASP A 1 82 ? 17.349 1.872 -22.876 1.00 90.06 82 ASP A C 1
ATOM 597 O O . ASP A 1 82 ? 17.725 2.054 -24.039 1.00 90.06 82 ASP A O 1
ATOM 601 N N . ARG A 1 83 ? 17.990 1.012 -22.066 1.00 93.38 83 ARG A N 1
ATOM 602 C CA . ARG A 1 83 ? 19.178 0.228 -22.477 1.00 93.38 83 ARG A CA 1
ATOM 603 C C . ARG A 1 83 ? 18.888 -0.665 -23.681 1.00 93.38 83 ARG A C 1
ATOM 605 O O . ARG A 1 83 ? 19.744 -0.855 -24.544 1.00 93.38 83 ARG A O 1
ATOM 612 N N . MET A 1 84 ? 17.679 -1.216 -23.739 1.00 91.75 84 MET A N 1
ATOM 613 C CA . MET A 1 84 ? 17.230 -2.123 -24.792 1.00 91.75 84 MET A CA 1
ATOM 614 C C . MET A 1 84 ? 16.622 -1.405 -26.004 1.00 91.75 84 MET A C 1
ATOM 616 O O . MET A 1 84 ? 16.234 -2.095 -26.955 1.00 91.75 84 MET A O 1
ATOM 620 N N . ARG A 1 85 ? 16.541 -0.063 -25.979 1.00 90.19 85 ARG A N 1
ATOM 621 C CA . ARG A 1 85 ? 15.853 0.784 -26.971 1.00 90.19 85 ARG A CA 1
ATOM 622 C C . ARG A 1 85 ? 14.416 0.325 -27.240 1.00 90.19 85 ARG A C 1
ATOM 624 O O . ARG A 1 85 ? 13.978 0.240 -28.387 1.00 90.19 85 ARG A O 1
ATOM 631 N N . ILE A 1 86 ? 13.708 -0.036 -26.175 1.00 89.88 86 ILE A N 1
ATOM 632 C CA . ILE A 1 86 ? 12.293 -0.403 -26.190 1.00 89.88 86 ILE A CA 1
ATOM 633 C C . ILE A 1 86 ? 11.496 0.828 -25.774 1.00 89.88 86 ILE A C 1
ATOM 635 O O . ILE A 1 86 ? 11.813 1.451 -24.769 1.00 89.88 86 ILE A O 1
ATOM 639 N N . ASP A 1 87 ? 10.460 1.172 -26.538 1.00 83.75 87 ASP A N 1
ATOM 640 C CA . ASP A 1 87 ? 9.586 2.291 -26.181 1.00 83.75 87 ASP A CA 1
ATOM 641 C C . ASP A 1 87 ? 8.838 1.979 -24.873 1.00 83.75 87 ASP A C 1
ATOM 643 O O . ASP A 1 87 ? 8.006 1.068 -24.822 1.00 83.75 87 ASP A O 1
ATOM 647 N N . TRP A 1 88 ? 9.164 2.725 -23.818 1.00 83.31 88 TRP A N 1
ATOM 648 C CA . TRP A 1 88 ? 8.529 2.665 -22.504 1.00 83.31 88 TRP A CA 1
ATOM 649 C C . TRP A 1 88 ? 7.644 3.895 -22.332 1.00 83.31 88 TRP A C 1
ATOM 651 O O . TRP A 1 88 ? 8.063 4.925 -21.801 1.00 83.31 88 TRP A O 1
ATOM 661 N N . ARG A 1 89 ? 6.412 3.804 -22.838 1.00 74.69 89 ARG A N 1
ATOM 662 C CA . ARG A 1 89 ? 5.423 4.879 -22.742 1.00 74.69 89 ARG A CA 1
ATOM 663 C C . ARG A 1 89 ? 4.165 4.398 -22.055 1.00 74.69 89 ARG A C 1
ATOM 665 O O . ARG A 1 89 ? 3.566 3.396 -22.440 1.00 74.69 89 ARG A O 1
ATOM 672 N N . LEU A 1 90 ? 3.753 5.181 -21.071 1.00 65.00 90 LEU A N 1
ATOM 673 C CA . LEU A 1 90 ? 2.430 5.119 -20.486 1.00 65.00 90 LEU A CA 1
ATOM 674 C C . LEU A 1 90 ? 1.465 5.871 -21.406 1.00 65.00 90 LEU A C 1
ATOM 676 O O . LEU A 1 90 ? 1.660 7.050 -21.687 1.00 65.00 90 LEU A O 1
ATOM 680 N N . ALA A 1 91 ? 0.423 5.197 -21.883 1.00 54.62 91 ALA A N 1
ATOM 681 C CA . ALA A 1 91 ? -0.729 5.887 -22.446 1.00 54.62 91 ALA A CA 1
ATOM 682 C C . ALA A 1 91 ? -1.549 6.447 -21.270 1.00 54.62 91 ALA A C 1
ATOM 684 O O . ALA A 1 91 ? -2.400 5.751 -20.722 1.00 54.62 91 ALA A O 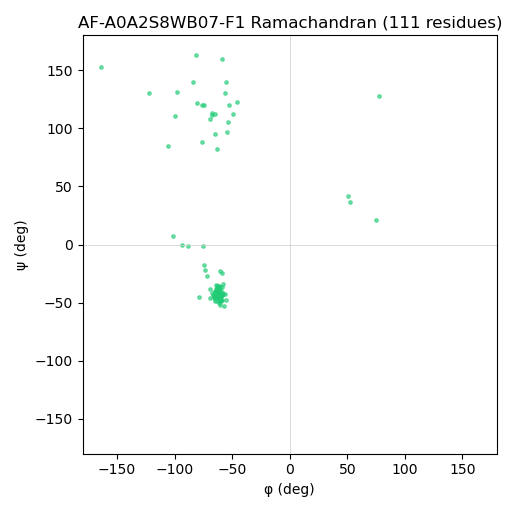1
ATOM 685 N N . GLY A 1 92 ? -1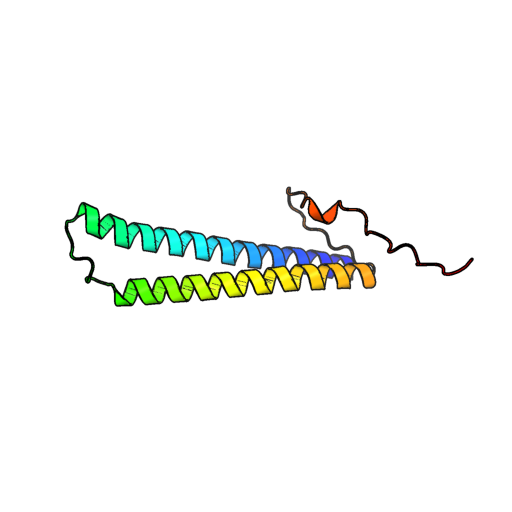.235 7.665 -20.824 1.00 52.75 92 GLY A N 1
ATOM 686 C CA . GLY A 1 92 ? -1.915 8.336 -19.714 1.00 52.75 92 GLY A CA 1
ATOM 687 C C . GLY A 1 92 ? -1.607 9.841 -19.683 1.00 52.75 92 GLY A C 1
ATOM 688 O O . GLY A 1 92 ? -0.562 10.245 -20.186 1.00 52.75 92 GLY A O 1
ATOM 689 N N . PRO A 1 93 ? -2.506 10.683 -19.142 1.00 47.50 93 PRO A N 1
ATOM 690 C CA . PRO A 1 93 ? -2.420 12.145 -19.244 1.00 47.50 93 PRO A CA 1
ATOM 691 C C . PRO A 1 93 ? -1.362 12.813 -18.346 1.00 47.50 93 PRO A C 1
ATOM 693 O O . PRO A 1 93 ? -1.222 14.032 -18.395 1.00 47.50 93 PRO A O 1
ATOM 696 N N . GLU A 1 94 ? -0.618 12.068 -17.526 1.00 54.75 94 GLU A N 1
ATOM 697 C CA . GLU A 1 94 ? 0.294 12.660 -16.542 1.00 54.75 94 GLU A CA 1
ATOM 698 C C . GLU A 1 94 ? 1.747 12.674 -17.024 1.00 54.75 94 GLU A C 1
ATOM 700 O O . GLU A 1 94 ? 2.422 11.646 -17.097 1.00 54.75 94 GLU A O 1
ATOM 705 N N . ALA A 1 95 ? 2.246 13.878 -17.305 1.00 44.91 95 ALA A N 1
ATOM 706 C CA . ALA A 1 95 ? 3.673 14.151 -17.368 1.00 44.91 95 ALA A CA 1
ATOM 707 C C . ALA A 1 95 ? 4.264 14.022 -15.954 1.00 44.91 95 ALA A C 1
ATOM 709 O O . ALA A 1 95 ? 3.944 14.817 -15.068 1.00 44.91 95 ALA A O 1
ATOM 710 N N . LYS A 1 96 ? 5.126 13.023 -15.728 1.00 47.91 96 LYS A N 1
ATOM 711 C CA . LYS A 1 96 ? 5.924 12.932 -14.498 1.00 47.91 96 LYS A CA 1
ATOM 712 C C . LYS A 1 96 ? 7.074 13.949 -14.583 1.00 47.91 96 LYS A C 1
ATOM 714 O O . LYS A 1 96 ? 7.904 13.814 -15.481 1.00 47.91 96 LYS A O 1
ATOM 719 N N . PRO A 1 97 ? 7.186 14.934 -13.671 1.00 51.44 97 PRO A N 1
ATOM 720 C CA . PRO A 1 97 ? 8.212 15.982 -13.750 1.00 51.44 97 PRO A CA 1
ATOM 721 C C . PRO A 1 97 ? 9.657 15.457 -13.739 1.00 51.44 97 PRO A C 1
ATOM 723 O O . PRO A 1 97 ? 10.569 16.132 -14.217 1.00 51.44 97 PRO A O 1
ATOM 726 N N . GLU A 1 98 ? 9.909 14.268 -13.178 1.00 53.38 98 GLU A N 1
ATOM 727 C CA . GLU A 1 98 ? 11.228 13.629 -13.240 1.00 53.38 98 GLU A CA 1
ATOM 728 C C . GLU A 1 98 ? 11.627 13.071 -14.607 1.00 53.38 98 GLU A C 1
ATOM 730 O O . GLU A 1 98 ? 12.827 13.037 -14.880 1.00 53.38 98 GLU A O 1
ATOM 735 N N . ASP A 1 99 ? 10.675 12.684 -15.456 1.00 51.19 99 ASP A N 1
ATOM 736 C CA . ASP A 1 99 ? 10.962 12.073 -16.761 1.00 51.19 99 ASP A CA 1
ATOM 737 C C . ASP A 1 99 ? 11.457 13.102 -17.798 1.00 51.19 99 ASP A C 1
ATOM 739 O O . ASP A 1 99 ? 12.113 12.720 -18.766 1.00 51.19 99 ASP A O 1
ATOM 743 N N . ASP A 1 100 ? 11.233 14.399 -17.549 1.00 46.03 100 ASP A N 1
ATOM 744 C CA . ASP A 1 100 ? 11.714 15.525 -18.368 1.00 46.03 100 ASP A CA 1
ATOM 745 C C . ASP A 1 100 ? 13.056 16.107 -17.893 1.00 46.03 100 ASP A C 1
ATOM 747 O O . ASP A 1 100 ? 13.584 17.054 -18.488 1.00 46.03 100 ASP A O 1
ATOM 751 N N . ARG A 1 101 ? 13.654 15.575 -16.817 1.00 42.78 101 ARG A N 1
ATOM 752 C CA . ARG A 1 101 ? 14.975 16.050 -16.391 1.00 42.78 101 ARG A CA 1
ATOM 753 C C . ARG A 1 101 ? 16.033 15.501 -17.352 1.00 42.78 101 ARG A C 1
ATOM 755 O O . ARG A 1 101 ? 16.187 14.282 -17.435 1.00 42.78 101 ARG A O 1
ATOM 762 N N . PRO A 1 102 ? 16.812 16.356 -18.047 1.00 44.91 102 PRO A N 1
ATOM 763 C CA . PRO A 1 102 ? 17.896 15.871 -18.886 1.00 44.91 102 PRO A CA 1
ATOM 764 C C . PRO A 1 102 ? 18.838 15.027 -18.029 1.00 44.91 102 PRO A C 1
ATOM 766 O O . PRO A 1 102 ? 19.252 15.460 -16.947 1.00 44.91 102 PRO A O 1
ATOM 769 N N . ILE A 1 103 ? 19.158 13.820 -18.513 1.00 54.25 103 ILE A N 1
ATOM 770 C CA . ILE A 1 103 ? 20.170 12.947 -17.914 1.00 54.25 103 ILE A CA 1
ATOM 771 C C . ILE A 1 103 ? 21.402 13.820 -17.702 1.00 54.25 103 ILE A C 1
ATOM 773 O O . ILE A 1 103 ? 22.005 14.293 -18.669 1.00 54.25 103 ILE A O 1
ATOM 777 N N . ARG A 1 104 ? 21.760 14.088 -16.441 1.00 46.62 104 ARG A N 1
ATOM 778 C CA . ARG A 1 104 ? 23.017 14.766 -16.138 1.00 46.62 104 ARG A CA 1
ATOM 779 C C . ARG A 1 104 ? 24.124 13.823 -16.583 1.00 46.62 104 ARG A C 1
ATOM 781 O O . ARG A 1 104 ? 24.514 12.926 -15.841 1.00 46.62 104 ARG A O 1
ATOM 788 N N . THR A 1 105 ? 24.615 14.020 -17.803 1.00 41.47 105 THR A N 1
ATOM 789 C CA . THR A 1 105 ? 25.913 13.511 -18.221 1.00 41.47 105 THR A CA 1
ATOM 790 C C . THR A 1 105 ? 26.894 14.032 -17.188 1.00 41.47 105 THR A C 1
ATOM 792 O O . THR A 1 105 ? 27.178 15.227 -17.139 1.00 41.47 105 THR A O 1
ATOM 795 N N . ILE A 1 106 ? 27.343 13.142 -16.306 1.00 45.53 106 ILE A N 1
ATOM 796 C CA . ILE A 1 106 ? 28.509 13.360 -15.462 1.00 45.53 106 ILE A CA 1
ATOM 797 C C . ILE A 1 106 ? 29.646 13.708 -16.416 1.00 45.53 106 ILE A C 1
ATOM 799 O O . ILE A 1 106 ? 30.225 12.837 -17.066 1.00 45.53 106 ILE A O 1
ATOM 803 N N . ALA A 1 107 ? 29.887 15.011 -16.576 1.00 44.38 107 ALA A N 1
ATOM 804 C CA . ALA A 1 107 ? 31.048 15.512 -17.272 1.00 44.38 107 ALA A CA 1
ATOM 805 C C . ALA A 1 107 ? 32.244 14.842 -16.606 1.00 44.38 107 ALA A C 1
ATOM 807 O O . ALA A 1 107 ? 32.417 14.927 -15.387 1.00 44.38 107 ALA A O 1
ATOM 808 N N . ARG A 1 108 ? 33.002 14.089 -17.409 1.00 44.41 108 ARG A N 1
ATOM 809 C CA . ARG A 1 108 ? 34.264 13.492 -16.993 1.00 44.41 108 ARG A CA 1
ATOM 810 C C . ARG A 1 108 ? 35.048 14.571 -16.255 1.00 44.41 108 ARG A C 1
ATOM 812 O O . ARG A 1 108 ? 35.314 15.626 -16.827 1.00 44.41 108 ARG A O 1
ATOM 819 N N . LEU A 1 109 ? 35.416 14.289 -15.009 1.00 51.91 109 LEU A N 1
ATOM 820 C CA . LEU A 1 109 ? 36.550 14.943 -14.375 1.00 51.91 109 LEU A CA 1
ATOM 821 C C . LEU A 1 109 ? 37.779 14.535 -15.190 1.00 51.91 109 LEU A C 1
ATOM 823 O O . LEU A 1 109 ? 38.450 13.549 -14.895 1.00 51.91 109 LEU A O 1
ATOM 827 N N . SER A 1 110 ? 37.999 15.244 -16.293 1.00 42.12 110 SER A N 1
ATOM 828 C CA . SER A 1 110 ? 39.269 15.247 -16.990 1.00 42.12 110 SER A CA 1
ATOM 829 C C . SER A 1 110 ? 40.236 15.973 -16.071 1.00 42.12 110 SER A C 1
ATOM 831 O O . SER A 1 110 ? 40.115 17.172 -15.832 1.00 42.12 110 SER A O 1
ATOM 833 N N . ALA A 1 111 ? 41.126 15.185 -15.491 1.00 43.59 111 ALA A N 1
ATOM 834 C CA . ALA A 1 111 ? 42.275 15.642 -14.748 1.00 43.59 111 ALA A CA 1
ATOM 835 C C . ALA A 1 111 ? 43.203 16.526 -15.608 1.00 43.59 111 ALA A C 1
ATOM 837 O O . ALA A 1 111 ? 43.257 16.354 -16.827 1.00 43.59 111 ALA A O 1
ATOM 838 N N . VAL A 1 112 ? 44.026 17.315 -14.898 1.00 40.12 112 VAL A N 1
ATOM 839 C CA . VAL A 1 112 ? 45.286 17.966 -15.332 1.00 40.12 112 VAL A CA 1
ATOM 840 C C . VAL A 1 112 ? 45.064 19.224 -16.205 1.00 40.12 112 VAL A C 1
ATOM 842 O O . VAL A 1 112 ? 44.305 19.177 -17.163 1.00 40.12 112 VAL A O 1
ATOM 845 N N . ALA A 1 113 ? 45.633 20.404 -15.926 1.00 38.88 113 ALA A N 1
ATOM 846 C CA . ALA A 1 113 ? 46.927 20.759 -15.332 1.00 38.88 113 ALA A CA 1
ATOM 847 C C . ALA A 1 113 ? 46.847 22.002 -14.431 1.00 38.88 113 ALA A C 1
ATOM 849 O O . ALA A 1 113 ? 45.987 22.870 -14.707 1.00 38.88 113 ALA A O 1
#

Solvent-accessible surface area (backbone atoms only — not comparable to full-atom values): 6685 Å² total; per-residue (Å²): 134,53,69,41,58,51,34,28,53,50,44,47,52,51,51,53,50,51,49,52,43,53,50,51,49,52,54,53,50,52,50,53,48,50,58,54,50,50,25,64,79,66,73,46,64,79,71,70,61,40,71,57,51,52,52,51,54,54,48,46,52,52,48,54,52,51,42,53,52,52,54,52,49,47,58,52,53,49,54,50,26,60,77,68,72,28,55,73,51,68,95,64,97,74,83,57,78,72,80,72,54,75,80,79,73,78,73,75,86,74,76,88,134

Foldseek 3Di:
DDLQVVLQVVLQVLVVLLVVLVVVLVVLVVVLCCVVVVCVVVVNDPVVCVVVSVVSVVVSVVSVVVSVVSVVVSVVSVVVCVVVVHDNDHPDDDDDPVVPDPDPPPDPPPDDD

Radius of gyration: 21.9 Å; Cα contacts (8 Å, |Δi|>4): 52; chains: 1; bounding box: 69×30×55 Å

pLDDT: mean 84.85, std 19.8, range [38.88, 98.69]

Mean predicted aligned error: 9.27 Å